Protein AF-A0A0F8Z692-F1 (afdb_monomer)

Sequence (158 aa):
MKSLKLSKEEADSSFRRLAGKYAIHAPKRCRGRGQHSDTDLVTYEQVQSLSEIEFSSKTHFSAKSVVFPTREALFSFDKDGFEEVQLNRPPTIVFLRACDIHALAVLDAMFLEHGSGEDPYYRRRRRKMTCFLMECSEAFDECFCVSMGTNRSEDYSV

Foldseek 3Di:
DDDDDDDQVRQFVVLQVCVVQAFEWAFFWAQCPDPHSRDIATAIDTDNGPVRHDQPDDHPDAPVCQLVPPDDDQWDQDPVGIDGDDPPHGQHEYEDELLSVVVVVVVCCPQDPDDPHHDPSSCNNVVSYAYHYDADPDDPPPDCCVVVVRRDDPPHDD

Secondary structure (DSSP, 8-state):
--PPP--HHHHHHHHHHHHTTSEEEEEEEETT-SSSTT--EEEEEE-SSGGGB--SS--SS-THHHHS-S----EEE-SS-EEEPP-----EEEEEEHHHHHHHHHHHIIIIISSSS--HHHHHHHTTEEEEEEPPSS--TT--TTTTT-S----S--

Organism: NCBI:txid412755

Mean predicted aligned error: 4.9 Å

pLDDT: mean 91.6, std 5.83, range [54.81, 97.44]

Solvent-accessible surface area (backbone atoms only — not comparable to full-atom values): 9511 Å² total; per-residue (Å²): 132,92,80,84,88,67,55,72,68,57,46,44,52,53,43,40,60,44,45,76,64,27,49,35,33,26,35,24,71,38,77,55,61,26,98,45,78,90,30,61,28,35,27,70,39,81,47,71,47,68,86,50,50,45,82,92,59,76,53,82,51,69,66,59,53,78,65,48,60,98,74,78,75,60,65,48,78,63,98,90,47,74,47,75,53,74,86,89,62,67,43,32,37,34,50,32,41,31,46,52,48,51,52,47,53,55,48,45,43,57,41,54,71,39,80,99,56,58,41,66,70,49,50,59,46,54,75,40,50,44,42,34,76,42,87,69,98,65,80,57,100,86,59,58,36,68,87,68,69,26,66,60,70,81,89,49,62,131

Radius of gyration: 17.74 Å; Cα contacts (8 Å, |Δi|>4): 218; chains: 1; bounding box: 53×44×49 Å

Structure (mmCIF, N/CA/C/O backbone):
data_AF-A0A0F8Z692-F1
#
_entry.id   AF-A0A0F8Z692-F1
#
loop_
_atom_site.group_PDB
_atom_site.id
_atom_site.type_symbol
_atom_site.label_atom_id
_atom_site.label_alt_id
_atom_site.label_comp_id
_atom_site.label_asym_id
_atom_site.label_entity_id
_atom_site.label_seq_id
_atom_site.pdbx_PDB_ins_code
_atom_site.Cartn_x
_atom_site.Cartn_y
_atom_site.Cartn_z
_atom_site.occupancy
_atom_site.B_iso_or_equiv
_atom_site.auth_seq_id
_atom_site.auth_comp_id
_atom_site.auth_asym_id
_atom_site.auth_atom_id
_atom_site.pdbx_PDB_model_num
ATOM 1 N N . MET A 1 1 ? -4.165 -21.947 13.750 1.00 54.81 1 MET A N 1
ATOM 2 C CA . MET A 1 1 ? -3.378 -20.697 13.632 1.00 54.81 1 MET A CA 1
ATOM 3 C C . MET A 1 1 ? -3.039 -20.186 15.022 1.00 54.81 1 MET A C 1
ATOM 5 O O . MET A 1 1 ? -3.923 -20.169 15.869 1.00 54.81 1 MET A O 1
ATOM 9 N N . LYS A 1 2 ? -1.784 -19.799 15.281 1.00 71.19 2 LYS A N 1
ATOM 10 C CA . LYS A 1 2 ? -1.425 -19.095 16.522 1.00 71.19 2 LYS A CA 1
ATOM 11 C C . LYS A 1 2 ? -1.854 -17.632 16.368 1.00 71.19 2 LYS A C 1
ATOM 13 O O . LYS A 1 2 ? -1.211 -16.895 15.635 1.00 71.19 2 LYS A O 1
ATOM 18 N N . SER A 1 3 ? -2.958 -17.235 16.998 1.00 79.44 3 SER A N 1
ATOM 19 C CA . SER A 1 3 ? -3.367 -15.827 17.067 1.00 79.44 3 SER A CA 1
ATOM 20 C C . SER A 1 3 ? -2.553 -15.120 18.145 1.00 79.44 3 SER A C 1
ATOM 22 O O . SER A 1 3 ? -2.520 -15.593 19.284 1.00 79.44 3 SER A O 1
ATOM 24 N N . LEU A 1 4 ? -1.926 -13.998 17.808 1.00 85.06 4 LEU A N 1
ATOM 25 C CA . LEU A 1 4 ? -1.155 -13.203 18.754 1.00 85.06 4 LEU A CA 1
ATOM 26 C C . LEU A 1 4 ? -1.995 -11.993 19.170 1.00 85.06 4 LEU A C 1
ATOM 28 O O . LEU A 1 4 ? -2.447 -11.228 18.323 1.00 85.06 4 LEU A O 1
ATOM 32 N N . LYS A 1 5 ? -2.259 -11.858 20.471 1.00 88.69 5 LYS A N 1
ATOM 33 C CA . LYS A 1 5 ? -2.944 -10.694 21.039 1.00 88.69 5 LYS A CA 1
ATOM 34 C C . LYS A 1 5 ? -1.886 -9.808 21.673 1.00 88.69 5 LYS A C 1
ATOM 36 O O . LYS A 1 5 ? -1.170 -10.276 22.551 1.00 88.69 5 LYS A O 1
ATOM 41 N N . LEU A 1 6 ? -1.786 -8.575 21.198 1.00 89.25 6 LEU A N 1
ATOM 42 C CA . LEU A 1 6 ? -0.847 -7.578 21.699 1.00 89.25 6 LEU A CA 1
ATOM 43 C C . LEU A 1 6 ? -1.609 -6.505 22.470 1.00 89.25 6 LEU A C 1
ATOM 45 O O . LEU A 1 6 ? -2.709 -6.117 22.065 1.00 89.25 6 LEU A O 1
ATOM 49 N N . SER A 1 7 ? -1.006 -5.995 23.542 1.00 92.19 7 SER A N 1
ATOM 50 C CA . SER A 1 7 ? -1.403 -4.699 24.085 1.00 92.19 7 SER A CA 1
ATOM 51 C C . SER A 1 7 ? -1.113 -3.597 23.059 1.00 92.19 7 SER A C 1
ATOM 53 O O . SER A 1 7 ? -0.332 -3.775 22.117 1.00 92.19 7 SER A O 1
ATOM 55 N N . LYS A 1 8 ? -1.722 -2.423 23.244 1.00 87.25 8 LYS A N 1
ATOM 56 C CA . LYS A 1 8 ? -1.468 -1.272 22.370 1.00 87.25 8 LYS A CA 1
ATOM 57 C C . LYS A 1 8 ? 0.013 -0.880 22.383 1.00 87.25 8 LYS A C 1
ATOM 59 O O . LYS A 1 8 ? 0.595 -0.623 21.334 1.00 87.25 8 LYS A O 1
ATOM 64 N N . GLU A 1 9 ? 0.635 -0.897 23.557 1.00 89.50 9 GLU A N 1
ATOM 65 C CA . GLU A 1 9 ? 2.043 -0.552 23.754 1.00 89.50 9 GLU A CA 1
ATOM 66 C C . GLU A 1 9 ? 2.979 -1.557 23.069 1.00 89.50 9 GLU A C 1
ATOM 68 O O . GLU A 1 9 ? 3.967 -1.164 22.440 1.00 89.50 9 GLU A O 1
ATOM 73 N N . GLU A 1 10 ? 2.666 -2.853 23.158 1.00 92.19 10 GLU A N 1
ATOM 74 C CA . GLU A 1 10 ? 3.434 -3.914 22.500 1.00 92.19 10 GLU A CA 1
ATOM 75 C C . GLU A 1 10 ? 3.315 -3.829 20.974 1.00 92.19 10 GLU A C 1
ATOM 77 O O . GLU A 1 10 ? 4.3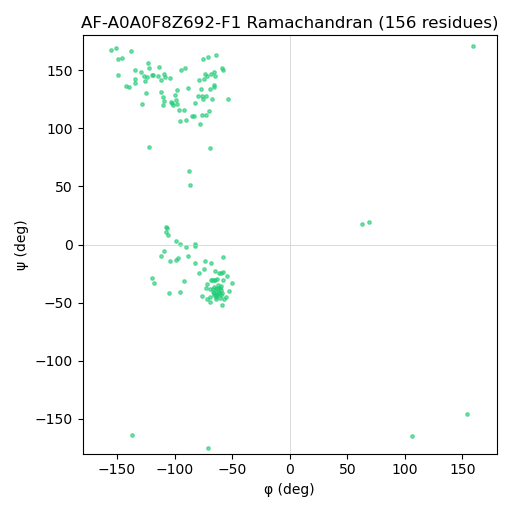15 -3.974 20.257 1.00 92.19 10 GLU A O 1
ATOM 82 N N . ALA A 1 11 ? 2.107 -3.548 20.482 1.00 90.00 11 ALA A N 1
ATOM 83 C CA . ALA A 1 11 ? 1.831 -3.360 19.066 1.00 90.00 11 ALA A CA 1
ATOM 84 C C . ALA A 1 11 ? 2.572 -2.128 18.518 1.00 90.00 11 ALA A C 1
ATOM 86 O O . ALA A 1 11 ? 3.288 -2.244 17.524 1.00 90.00 11 ALA A O 1
ATOM 87 N N . ASP A 1 12 ? 2.519 -0.988 19.213 1.00 89.69 12 ASP A N 1
ATOM 88 C CA . ASP A 1 12 ? 3.227 0.241 18.826 1.00 89.69 12 ASP A CA 1
ATOM 89 C C . ASP A 1 12 ? 4.756 0.093 18.897 1.00 89.69 12 ASP A C 1
ATOM 91 O O . ASP A 1 12 ? 5.490 0.642 18.069 1.00 89.69 12 ASP A O 1
ATOM 95 N N . SER A 1 13 ? 5.279 -0.641 19.883 1.00 91.25 13 SER A N 1
ATOM 96 C CA . SER A 1 13 ? 6.713 -0.954 19.979 1.00 91.25 13 SER A CA 1
ATOM 97 C C . SER A 1 13 ? 7.176 -1.815 18.800 1.00 91.25 13 SER A C 1
ATOM 99 O O . SER A 1 13 ? 8.187 -1.517 18.155 1.00 91.25 13 SER A O 1
ATOM 101 N N . SER A 1 14 ? 6.401 -2.849 18.469 1.00 91.50 14 SER A N 1
ATOM 102 C CA . SER A 1 14 ? 6.669 -3.733 17.331 1.00 91.50 14 SER A CA 1
ATOM 103 C C . SER A 1 14 ? 6.576 -2.979 16.004 1.00 91.50 14 SER A C 1
ATOM 105 O O . SER A 1 14 ? 7.468 -3.100 15.162 1.00 91.50 14 SER A O 1
ATOM 107 N N . PHE A 1 15 ? 5.560 -2.129 15.850 1.00 92.94 15 PHE A N 1
ATOM 108 C CA . PHE A 1 15 ? 5.371 -1.295 14.668 1.00 92.94 15 PHE A CA 1
ATOM 109 C C . PHE A 1 15 ? 6.547 -0.341 14.450 1.00 92.94 15 PHE A C 1
ATOM 111 O O . PHE A 1 15 ? 7.096 -0.287 13.353 1.00 92.94 15 PHE A O 1
ATOM 118 N N . ARG A 1 16 ? 7.015 0.348 15.500 1.00 91.88 16 ARG A N 1
ATOM 119 C CA . ARG A 1 16 ? 8.187 1.238 15.409 1.00 91.88 16 ARG A CA 1
ATOM 120 C C . ARG A 1 16 ? 9.458 0.499 14.990 1.00 91.88 16 ARG A C 1
ATOM 122 O O . ARG A 1 16 ? 10.240 1.023 14.200 1.00 91.88 16 ARG A O 1
ATOM 129 N N . ARG A 1 17 ? 9.658 -0.736 15.467 1.00 93.12 17 ARG A N 1
ATOM 130 C CA . ARG A 1 17 ? 10.786 -1.583 15.034 1.00 93.12 17 ARG A CA 1
ATOM 131 C C . ARG A 1 17 ? 10.701 -1.939 13.550 1.00 93.12 17 ARG A C 1
ATOM 133 O O . ARG A 1 17 ? 11.736 -1.979 12.886 1.00 93.12 17 ARG A O 1
ATOM 140 N N . LEU A 1 18 ? 9.496 -2.190 13.037 1.00 93.44 18 LEU A N 1
ATOM 141 C CA . LEU A 1 18 ? 9.268 -2.429 11.611 1.00 93.44 18 LEU A CA 1
ATOM 142 C C . LEU A 1 18 ? 9.481 -1.148 10.796 1.00 93.44 18 LEU A C 1
ATOM 144 O O . LEU A 1 18 ? 10.204 -1.190 9.806 1.00 93.44 18 LEU A O 1
ATOM 148 N N . ALA A 1 19 ? 8.954 -0.008 11.246 1.00 93.62 19 ALA A N 1
ATOM 149 C CA . ALA A 1 19 ? 9.091 1.283 10.567 1.00 93.62 19 ALA A CA 1
ATOM 150 C C . ALA A 1 19 ? 10.554 1.755 10.447 1.00 93.62 19 ALA A C 1
ATOM 152 O O . ALA A 1 19 ? 10.891 2.496 9.530 1.00 93.62 19 ALA A O 1
ATOM 153 N N . GLY A 1 20 ? 11.448 1.295 11.333 1.00 93.19 20 GLY A N 1
ATOM 154 C CA . GLY A 1 20 ? 12.890 1.541 11.219 1.00 93.19 20 GLY A CA 1
ATOM 155 C C . GLY A 1 20 ? 13.600 0.738 10.118 1.00 93.19 20 GLY A C 1
ATOM 156 O O . GLY A 1 20 ? 14.742 1.044 9.787 1.00 93.19 20 GLY A O 1
ATOM 157 N N . LYS A 1 21 ? 12.957 -0.297 9.561 1.00 94.56 21 LYS A N 1
ATOM 158 C CA . LYS A 1 21 ? 13.529 -1.194 8.535 1.00 94.56 21 LYS A CA 1
ATOM 159 C C . LYS A 1 21 ? 12.755 -1.183 7.217 1.00 94.56 21 LYS A C 1
ATOM 161 O O . LYS A 1 21 ? 13.338 -1.441 6.167 1.00 94.56 21 LYS A O 1
ATOM 166 N N . TYR A 1 22 ? 11.458 -0.907 7.283 1.00 96.25 22 TYR A N 1
ATOM 167 C CA . TYR A 1 22 ? 10.521 -0.972 6.171 1.00 96.25 22 TYR A CA 1
ATOM 168 C C . TYR A 1 22 ? 9.819 0.371 5.992 1.00 96.25 22 TYR A C 1
ATOM 170 O O . TYR A 1 22 ? 9.467 1.032 6.969 1.00 96.25 22 TYR A O 1
ATOM 178 N N . ALA A 1 23 ? 9.541 0.741 4.744 1.00 95.38 23 ALA A N 1
ATOM 179 C CA . ALA A 1 23 ? 8.559 1.783 4.469 1.00 95.38 23 ALA A CA 1
ATOM 180 C C . ALA A 1 23 ? 7.160 1.184 4.656 1.00 95.38 23 ALA A C 1
ATOM 182 O O . ALA A 1 23 ? 6.763 0.310 3.889 1.00 95.38 23 ALA A O 1
ATOM 183 N N . ILE A 1 24 ? 6.429 1.614 5.684 1.00 96.94 24 ILE A N 1
ATOM 184 C CA . ILE A 1 24 ? 5.089 1.091 5.970 1.00 96.94 24 ILE A CA 1
ATOM 185 C C . ILE A 1 24 ? 4.042 2.045 5.405 1.00 96.94 24 ILE A C 1
ATOM 187 O O . ILE A 1 24 ? 3.993 3.207 5.805 1.00 96.94 24 ILE A O 1
ATOM 191 N N . HIS A 1 25 ? 3.201 1.548 4.502 1.00 97.12 25 HIS A N 1
ATOM 192 C CA . HIS A 1 25 ? 2.073 2.271 3.928 1.00 97.12 25 HIS A CA 1
ATOM 193 C C . HIS A 1 25 ? 0.749 1.670 4.386 1.00 97.12 25 HIS A C 1
ATOM 195 O O . HIS A 1 25 ? 0.593 0.453 4.478 1.00 97.12 25 HIS A O 1
ATOM 201 N N . ALA A 1 26 ? -0.219 2.536 4.648 1.00 97.44 26 ALA A N 1
ATOM 202 C CA . ALA A 1 26 ? -1.570 2.158 5.032 1.00 97.44 26 ALA A CA 1
ATOM 203 C C . ALA A 1 26 ? -2.538 3.294 4.665 1.00 97.44 26 ALA A C 1
ATOM 205 O O . ALA A 1 26 ? -2.081 4.408 4.372 1.00 97.44 26 ALA A O 1
ATOM 206 N N . PRO A 1 27 ? -3.861 3.063 4.698 1.00 97.25 27 PRO A N 1
ATOM 207 C CA . PRO A 1 27 ? -4.827 4.151 4.706 1.00 97.25 27 PRO A CA 1
ATOM 208 C C . PRO A 1 27 ? -4.499 5.125 5.841 1.00 97.25 27 PRO A C 1
ATOM 210 O O . PRO A 1 27 ? -4.385 4.715 6.993 1.00 97.25 27 PRO A O 1
ATOM 213 N N . LYS A 1 28 ? -4.333 6.406 5.523 1.00 97.19 28 LYS A N 1
ATOM 214 C CA . LYS A 1 28 ? -4.028 7.473 6.479 1.00 97.19 28 LYS A CA 1
ATOM 215 C C . LYS A 1 28 ? -4.916 8.669 6.196 1.00 97.19 28 LYS A C 1
ATOM 217 O O . LYS A 1 28 ? -5.117 9.045 5.040 1.00 97.19 28 LYS A O 1
ATOM 222 N N . ARG A 1 29 ? -5.416 9.298 7.257 1.00 97.12 29 ARG A N 1
ATOM 223 C CA . ARG A 1 29 ? -6.166 10.553 7.168 1.00 97.12 29 ARG A CA 1
ATOM 224 C C . ARG A 1 29 ? -5.210 11.742 7.104 1.00 97.12 29 ARG A C 1
ATOM 226 O O . ARG A 1 29 ? -4.545 12.083 8.081 1.00 97.12 29 ARG A O 1
ATOM 233 N N . CYS A 1 30 ? -5.156 12.393 5.952 1.00 94.75 30 CYS A N 1
ATOM 234 C CA . CYS A 1 30 ? -4.394 13.609 5.716 1.00 94.75 30 CYS A CA 1
ATOM 235 C C . CYS A 1 30 ? -5.287 14.839 5.891 1.00 94.75 30 CYS A C 1
ATOM 237 O O . CYS A 1 30 ? -6.113 15.144 5.027 1.00 94.75 30 CYS A O 1
ATOM 239 N N . ARG A 1 31 ? -5.101 15.553 7.005 1.00 93.38 31 ARG A N 1
ATOM 240 C CA . ARG A 1 31 ? -5.928 16.715 7.337 1.00 93.38 31 ARG A CA 1
ATOM 241 C C . ARG A 1 31 ? -5.741 17.875 6.364 1.00 93.38 31 ARG A C 1
ATOM 243 O O . ARG A 1 31 ? -4.603 18.184 6.012 1.00 93.38 31 ARG A O 1
ATOM 250 N N . GLY A 1 32 ? -6.844 18.496 5.942 1.00 91.88 32 GLY A N 1
ATOM 251 C CA . GLY A 1 32 ? -6.838 19.661 5.042 1.00 91.88 32 GLY A CA 1
ATOM 252 C C . GLY A 1 32 ? -6.257 19.396 3.645 1.00 91.88 32 GLY A C 1
ATOM 253 O O . GLY A 1 32 ? -5.855 20.328 2.953 1.00 91.88 32 GLY A O 1
ATOM 254 N N . ARG A 1 33 ? -6.154 18.121 3.239 1.00 89.88 33 ARG A N 1
ATOM 255 C CA . ARG A 1 33 ? -5.699 17.702 1.898 1.00 89.88 33 ARG A CA 1
ATOM 256 C C . ARG A 1 33 ? -6.834 17.159 1.027 1.00 89.88 33 ARG A C 1
ATOM 258 O O . ARG A 1 33 ? -6.559 16.549 -0.006 1.00 89.88 33 ARG A O 1
ATOM 265 N N . GLY A 1 34 ? -8.081 17.321 1.463 1.00 89.06 34 GLY A N 1
ATOM 266 C CA . GLY A 1 34 ? -9.265 16.951 0.698 1.00 89.06 34 GLY A CA 1
ATOM 267 C C . GLY A 1 34 ? -9.512 17.881 -0.491 1.00 89.06 34 GLY A C 1
ATOM 268 O O . GLY A 1 34 ? -8.710 18.758 -0.808 1.00 89.06 34 GLY A O 1
ATOM 269 N N . GLN A 1 35 ? -10.631 17.663 -1.181 1.00 85.94 35 GLN A N 1
ATOM 270 C CA . GLN A 1 35 ? -11.009 18.455 -2.361 1.00 85.94 35 GLN A CA 1
ATOM 271 C C . GLN A 1 35 ? -11.294 19.922 -2.013 1.00 85.94 35 GLN A C 1
ATOM 273 O O . GLN A 1 35 ? -11.045 20.810 -2.825 1.00 85.94 35 GLN A O 1
AT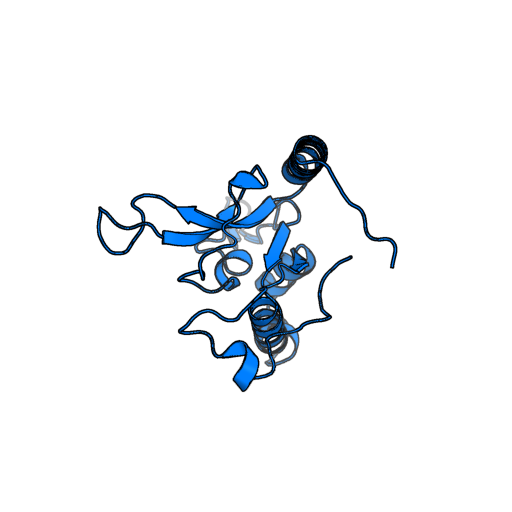OM 278 N N . HIS A 1 36 ? -11.786 20.159 -0.798 1.00 86.69 36 HIS A N 1
ATOM 279 C CA . HIS A 1 36 ? -12.012 21.480 -0.225 1.00 86.69 36 HIS A CA 1
ATOM 280 C C . HIS A 1 36 ? -11.061 21.697 0.957 1.00 86.69 36 HIS A C 1
ATOM 282 O O . HIS A 1 36 ? -10.647 20.735 1.611 1.00 86.69 36 HIS A O 1
ATOM 288 N N . SER A 1 37 ? -10.716 22.955 1.243 1.00 79.19 37 SER A N 1
ATOM 289 C CA . SER A 1 37 ? -9.730 23.336 2.271 1.00 79.19 37 SER A CA 1
ATOM 290 C C . SER A 1 37 ? -10.057 22.842 3.685 1.00 79.19 37 SER A C 1
ATOM 292 O O . SER A 1 37 ? -9.167 22.713 4.519 1.00 79.19 37 SER A O 1
ATOM 294 N N . ASP A 1 38 ? -11.331 22.581 3.952 1.00 86.44 38 ASP A N 1
ATOM 295 C CA . ASP A 1 38 ? -11.901 22.121 5.217 1.00 86.44 38 ASP A CA 1
ATOM 296 C C . ASP A 1 38 ? -12.144 20.604 5.262 1.00 86.44 38 ASP A C 1
ATOM 298 O O . ASP A 1 38 ? -12.650 20.086 6.255 1.00 86.44 38 ASP A O 1
ATOM 302 N N . THR A 1 39 ? -11.766 19.876 4.207 1.00 91.00 39 THR A N 1
ATOM 303 C CA . THR A 1 39 ? -11.978 18.428 4.109 1.00 91.00 39 THR A CA 1
ATOM 304 C C . THR A 1 39 ? -10.673 17.648 4.215 1.00 91.00 39 THR A C 1
ATOM 306 O O . THR A 1 39 ? -9.606 18.076 3.763 1.00 91.00 39 THR A O 1
ATOM 309 N N . ASP A 1 40 ? -10.762 16.462 4.808 1.00 94.94 40 ASP A N 1
ATOM 310 C CA . ASP A 1 40 ? -9.641 15.539 4.938 1.00 94.94 40 ASP A CA 1
ATOM 311 C C . ASP A 1 40 ? -9.586 14.580 3.746 1.00 94.94 40 ASP A C 1
ATOM 313 O O . ASP A 1 40 ? -10.610 14.222 3.166 1.00 94.94 40 ASP A O 1
ATOM 317 N N . LEU A 1 41 ? -8.383 14.114 3.416 1.00 95.19 41 LEU A N 1
ATOM 318 C CA . LEU A 1 41 ? -8.173 13.069 2.419 1.00 95.19 41 LEU A CA 1
ATOM 319 C C . LEU A 1 41 ? -7.716 11.786 3.104 1.00 95.19 41 LEU A C 1
ATOM 321 O O . LEU A 1 41 ? -6.651 11.759 3.712 1.00 95.19 41 LEU A O 1
ATOM 325 N N . VAL A 1 42 ? -8.477 10.704 2.958 1.00 95.94 42 VAL A N 1
ATOM 326 C CA . VAL A 1 42 ? -8.018 9.359 3.330 1.00 95.94 42 VAL A CA 1
ATOM 327 C C . VAL A 1 42 ? -7.377 8.690 2.115 1.00 95.94 42 VAL A C 1
ATOM 329 O O . VAL A 1 42 ? -8.039 8.443 1.107 1.00 95.94 42 VAL A O 1
ATOM 332 N N . THR A 1 43 ? -6.080 8.405 2.177 1.00 95.94 43 THR A N 1
ATOM 333 C CA . THR A 1 43 ? -5.339 7.774 1.073 1.00 95.94 43 THR A CA 1
ATOM 334 C C . THR A 1 43 ? -4.176 6.935 1.596 1.00 95.94 43 THR A C 1
ATOM 336 O O . THR A 1 43 ? -3.856 6.983 2.781 1.00 95.94 43 THR A O 1
ATOM 339 N N . TYR A 1 44 ? -3.567 6.135 0.724 1.00 96.44 44 TYR A N 1
ATOM 340 C CA . TYR A 1 44 ? -2.390 5.340 1.054 1.00 96.44 44 TYR A CA 1
ATOM 341 C C . TYR A 1 44 ? -1.152 6.231 1.181 1.00 96.44 44 TYR A C 1
ATOM 343 O O . TYR A 1 44 ? -0.664 6.764 0.186 1.00 96.44 44 TYR A O 1
ATOM 351 N N . GLU A 1 45 ? -0.634 6.359 2.399 1.00 96.06 45 GLU A N 1
ATOM 352 C CA . GLU A 1 45 ? 0.547 7.163 2.735 1.00 96.06 45 GLU A CA 1
ATOM 353 C C . GLU A 1 45 ? 1.449 6.408 3.707 1.00 96.06 45 GLU A C 1
ATOM 355 O O . GLU A 1 45 ? 1.046 5.410 4.311 1.00 96.06 45 GLU A O 1
ATOM 360 N N . GLN A 1 46 ? 2.677 6.899 3.869 1.00 95.69 46 GLN A N 1
ATOM 361 C CA . GLN A 1 46 ? 3.589 6.348 4.860 1.00 95.69 46 GLN A CA 1
ATOM 362 C C . GLN A 1 46 ? 3.107 6.672 6.287 1.00 95.69 46 GLN A C 1
ATOM 364 O O . GLN A 1 46 ? 2.754 7.817 6.612 1.00 95.69 46 GLN A O 1
ATOM 369 N N . VAL A 1 47 ? 3.128 5.654 7.145 1.00 96.06 47 VAL A N 1
ATOM 370 C CA . VAL A 1 47 ? 2.731 5.709 8.559 1.00 96.06 47 VAL A CA 1
ATOM 371 C C . VAL A 1 47 ? 3.904 5.332 9.464 1.00 96.06 47 VAL A C 1
ATOM 373 O O . VAL A 1 47 ? 4.732 4.493 9.103 1.00 96.06 47 VAL A O 1
ATOM 376 N N . GLN A 1 48 ? 3.993 5.954 10.644 1.00 92.94 48 GLN A N 1
ATOM 377 C CA . GLN A 1 48 ? 5.052 5.672 11.630 1.00 92.94 48 GLN A CA 1
ATOM 378 C C . GLN A 1 48 ? 4.531 4.998 12.907 1.00 92.94 48 GLN A C 1
ATOM 380 O O . GLN A 1 48 ? 5.322 4.511 13.719 1.00 92.94 48 GLN A O 1
ATOM 385 N N . SER A 1 49 ? 3.211 4.924 13.071 1.00 92.06 49 SER A N 1
ATOM 386 C CA . SER A 1 49 ? 2.536 4.309 14.215 1.00 92.06 49 SER A CA 1
ATOM 387 C C . SER A 1 49 ? 1.187 3.704 13.816 1.00 92.06 49 SER A C 1
ATOM 389 O O . SER A 1 49 ? 0.606 4.088 12.799 1.00 92.06 49 SER A O 1
ATOM 391 N N . LEU A 1 50 ? 0.664 2.773 14.624 1.00 91.06 50 LEU A N 1
ATOM 392 C CA . LEU A 1 50 ? -0.638 2.144 14.363 1.00 91.06 50 LEU A CA 1
ATOM 393 C C . LEU A 1 50 ? -1.799 3.137 14.463 1.00 91.06 50 LEU A C 1
ATOM 395 O O . LEU A 1 50 ? -2.793 2.987 13.760 1.00 91.06 50 LEU A O 1
ATOM 399 N N . SER A 1 51 ? -1.674 4.163 15.307 1.00 92.25 51 SER A N 1
ATOM 400 C CA . SER A 1 51 ? -2.693 5.204 15.482 1.00 92.25 51 SER A CA 1
ATOM 401 C C . SER A 1 51 ? -2.862 6.117 14.266 1.00 92.25 51 SER A C 1
ATOM 403 O O . SER A 1 51 ? -3.863 6.825 14.185 1.00 92.25 51 SER A O 1
ATOM 405 N N . GLU A 1 52 ? -1.914 6.116 13.326 1.00 95.00 52 GLU A N 1
ATOM 406 C CA . GLU A 1 52 ? -2.044 6.845 12.059 1.00 95.00 52 GLU A CA 1
ATOM 407 C C . GLU A 1 52 ? -2.860 6.084 11.008 1.00 95.00 52 GLU A C 1
ATOM 409 O O . GLU A 1 52 ? -3.272 6.689 10.015 1.00 95.00 52 GLU A O 1
ATOM 414 N N . ILE A 1 53 ? -3.072 4.778 11.201 1.00 95.56 53 ILE A N 1
ATOM 415 C CA . ILE A 1 53 ? -3.811 3.943 10.258 1.00 95.56 53 ILE A CA 1
ATOM 416 C C . ILE A 1 53 ? -5.312 4.219 10.396 1.00 95.56 53 ILE A C 1
ATOM 418 O O . ILE A 1 53 ? -5.890 4.138 11.478 1.00 95.56 53 ILE A O 1
ATOM 422 N N . GLU A 1 54 ? -5.953 4.520 9.273 1.00 95.88 54 GLU A N 1
ATOM 423 C CA . GLU A 1 54 ? -7.384 4.768 9.171 1.00 95.88 54 GLU A CA 1
ATOM 424 C C . GLU A 1 54 ? -8.144 3.465 8.880 1.00 9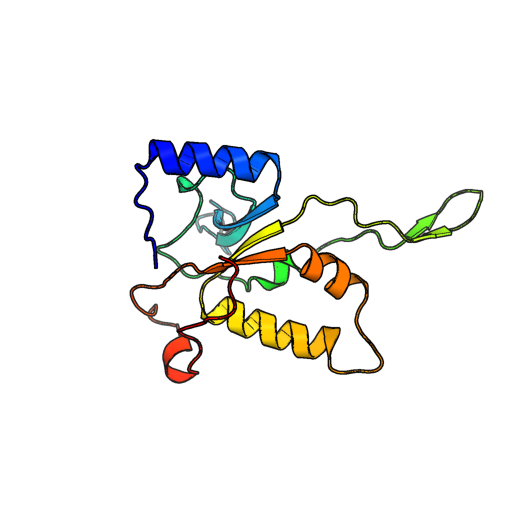5.88 54 GLU A C 1
ATOM 426 O O . GLU A 1 54 ? -8.123 2.932 7.769 1.00 95.88 54 GLU A O 1
ATOM 431 N N . PHE A 1 55 ? -8.849 2.959 9.890 1.00 93.19 55 PHE A N 1
ATOM 432 C CA . PHE A 1 55 ? -9.663 1.744 9.784 1.00 93.19 55 PHE A CA 1
ATOM 433 C C . PHE A 1 55 ? -11.120 2.040 9.403 1.00 93.19 55 PHE A C 1
ATOM 435 O O . PHE A 1 55 ? -11.757 1.249 8.702 1.00 93.19 55 PHE A O 1
ATOM 442 N N . SER A 1 56 ? -11.640 3.191 9.831 1.00 92.88 56 SER A N 1
ATOM 443 C CA . SER A 1 56 ? -13.069 3.524 9.829 1.00 92.88 56 SER A CA 1
ATOM 444 C C . SER A 1 56 ? -13.567 4.158 8.533 1.00 92.88 56 SER A C 1
ATOM 446 O O . SER A 1 56 ? -14.766 4.331 8.354 1.00 92.88 56 SER A O 1
ATOM 448 N N . SER A 1 57 ? -12.669 4.534 7.623 1.00 92.56 57 SER A N 1
ATOM 449 C CA . SER A 1 57 ? -13.028 5.188 6.362 1.00 92.56 57 SER A CA 1
ATOM 450 C C . SER A 1 57 ? -12.382 4.507 5.157 1.00 92.56 57 SER A C 1
ATOM 452 O O . SER A 1 57 ? -11.270 3.975 5.232 1.00 92.56 57 SER A O 1
ATOM 454 N N . LYS A 1 58 ? -13.086 4.549 4.023 1.00 92.44 58 LYS A N 1
ATOM 455 C CA . LYS A 1 58 ? -12.569 4.141 2.711 1.00 92.44 58 LYS A CA 1
ATOM 456 C C . LYS A 1 58 ? -11.496 5.130 2.244 1.00 92.44 58 LYS A C 1
ATOM 458 O O . LYS A 1 58 ? -11.596 6.325 2.513 1.00 92.44 58 LYS A O 1
ATOM 463 N N . THR A 1 59 ? -10.491 4.653 1.513 1.00 93.94 59 THR A N 1
ATOM 464 C CA . THR A 1 59 ? -9.576 5.551 0.802 1.00 93.94 59 THR A CA 1
ATOM 465 C C . THR A 1 59 ? -10.269 6.168 -0.413 1.00 93.94 59 THR A C 1
ATOM 467 O O . THR A 1 59 ? -11.097 5.538 -1.071 1.00 93.94 59 THR A O 1
ATOM 470 N N . HIS A 1 60 ? -9.911 7.405 -0.747 1.00 92.88 60 HIS A N 1
ATOM 471 C CA . HIS A 1 60 ? -10.386 8.064 -1.968 1.00 92.88 60 HIS A CA 1
ATOM 472 C C . HIS A 1 60 ? -9.620 7.602 -3.212 1.00 92.88 60 HIS A C 1
ATOM 474 O O . HIS A 1 60 ? -10.139 7.677 -4.322 1.00 92.88 60 HIS A O 1
ATOM 480 N N . PHE A 1 61 ? -8.388 7.120 -3.029 1.00 92.44 61 PHE A N 1
ATOM 481 C CA . PHE A 1 61 ? -7.534 6.632 -4.104 1.00 92.44 61 PHE A CA 1
ATOM 482 C C . PHE A 1 61 ? -7.111 5.181 -3.866 1.00 92.44 61 PHE A C 1
ATOM 484 O O . PHE A 1 61 ? -7.014 4.709 -2.731 1.00 92.44 61 PHE A O 1
ATOM 491 N N . SER A 1 62 ? -6.859 4.483 -4.974 1.00 93.19 62 SER A N 1
ATOM 492 C CA . SER A 1 62 ? -6.376 3.102 -4.992 1.00 93.19 62 SER A CA 1
ATOM 493 C C . SER A 1 62 ? -4.964 2.988 -4.409 1.00 93.19 62 SER A C 1
ATOM 495 O O . SER A 1 62 ? -4.126 3.869 -4.616 1.00 93.19 62 SER A O 1
ATOM 497 N N . ALA A 1 63 ? -4.675 1.840 -3.789 1.00 94.50 63 ALA A N 1
ATOM 498 C CA . ALA A 1 63 ? -3.345 1.460 -3.312 1.00 94.50 63 ALA A CA 1
ATOM 499 C C . ALA A 1 63 ? -2.257 1.429 -4.402 1.00 94.50 63 ALA A C 1
ATOM 501 O O . ALA A 1 63 ? -1.068 1.364 -4.086 1.00 94.50 63 ALA A O 1
ATOM 502 N N . LYS A 1 64 ? -2.630 1.517 -5.689 1.00 94.12 64 LYS A N 1
ATOM 503 C CA . LYS A 1 64 ? -1.679 1.548 -6.808 1.00 94.12 64 LYS A CA 1
ATOM 504 C C . LYS A 1 64 ? -0.624 2.651 -6.673 1.00 94.12 64 LYS A C 1
ATOM 506 O O . LYS A 1 64 ? 0.475 2.475 -7.178 1.00 94.12 64 LYS A O 1
ATOM 511 N N . SER A 1 65 ? -0.910 3.756 -5.977 1.00 92.12 65 SER A N 1
ATOM 512 C CA . SER A 1 65 ? 0.072 4.829 -5.736 1.00 92.12 65 SER A CA 1
ATOM 513 C C . SER A 1 65 ? 1.318 4.359 -4.976 1.00 92.12 65 SER A C 1
ATOM 515 O O . SER A 1 65 ? 2.383 4.954 -5.126 1.00 92.12 65 SER A O 1
ATOM 517 N N . VAL A 1 66 ? 1.214 3.278 -4.196 1.00 93.38 66 VAL A N 1
ATOM 518 C CA . VAL A 1 66 ? 2.346 2.717 -3.446 1.00 93.38 66 VAL A CA 1
ATOM 519 C C . VAL A 1 66 ? 3.341 2.018 -4.379 1.00 93.38 66 VAL A C 1
ATOM 521 O O . VAL A 1 66 ? 4.552 2.129 -4.194 1.00 93.38 66 VAL A O 1
ATOM 524 N N . VAL A 1 67 ? 2.842 1.340 -5.419 1.00 92.75 67 VAL A N 1
ATOM 525 C CA . VAL A 1 67 ? 3.664 0.636 -6.422 1.00 92.75 67 VAL A CA 1
ATOM 526 C C . VAL A 1 67 ? 3.899 1.464 -7.694 1.00 92.75 67 VAL A C 1
ATOM 528 O O . VAL A 1 67 ? 4.786 1.137 -8.477 1.00 92.75 67 VAL A O 1
ATOM 531 N N . PHE A 1 68 ? 3.182 2.573 -7.878 1.00 91.81 68 PHE A N 1
ATOM 532 C CA . PHE A 1 68 ? 3.366 3.546 -8.959 1.00 91.81 68 PHE A CA 1
ATOM 533 C C . PHE A 1 68 ? 3.630 4.940 -8.376 1.00 91.81 68 PHE A C 1
ATOM 535 O O . PHE A 1 68 ? 2.698 5.738 -8.236 1.00 91.81 68 PHE A O 1
ATOM 542 N N . PRO A 1 69 ? 4.889 5.251 -8.016 1.00 87.12 69 PRO A N 1
ATOM 543 C CA . PRO A 1 69 ? 5.227 6.559 -7.476 1.00 87.12 69 PRO A CA 1
ATOM 544 C C . PRO A 1 69 ? 5.003 7.653 -8.527 1.00 87.12 69 PRO A C 1
ATOM 546 O O . PRO A 1 69 ? 5.296 7.464 -9.704 1.00 87.12 69 PRO A O 1
ATOM 549 N N . THR A 1 70 ? 4.571 8.838 -8.089 1.00 86.94 70 THR A N 1
ATOM 550 C CA . THR A 1 70 ? 4.346 9.998 -8.974 1.00 86.94 70 THR A CA 1
ATOM 551 C C . THR A 1 70 ? 5.601 10.415 -9.746 1.00 86.94 70 THR A C 1
ATOM 553 O O . THR A 1 70 ? 5.505 10.971 -10.837 1.00 86.94 70 THR A O 1
ATOM 556 N N . ARG A 1 71 ? 6.788 10.196 -9.163 1.00 88.44 71 ARG A N 1
ATOM 557 C CA . ARG A 1 71 ? 8.086 10.513 -9.770 1.00 88.44 71 ARG A CA 1
ATOM 558 C C . ARG A 1 71 ? 9.080 9.394 -9.474 1.00 88.44 71 ARG A C 1
ATOM 560 O O . ARG A 1 71 ? 9.202 8.943 -8.332 1.00 88.44 71 ARG A O 1
ATOM 567 N N . GLU A 1 72 ? 9.822 8.994 -10.495 1.00 87.50 72 GLU A N 1
ATOM 568 C CA . GLU A 1 72 ? 10.917 8.035 -10.401 1.00 87.50 72 GLU A CA 1
ATOM 569 C C . GLU A 1 72 ? 12.043 8.466 -11.341 1.00 87.50 72 GLU A C 1
ATOM 571 O O . GLU A 1 72 ? 11.788 8.886 -12.468 1.00 87.50 72 GLU A O 1
ATOM 576 N N . ALA A 1 73 ? 13.284 8.399 -10.858 1.00 88.44 73 ALA A N 1
ATOM 577 C CA . ALA A 1 73 ? 14.455 8.601 -11.697 1.00 88.44 73 ALA A CA 1
ATOM 578 C C . ALA A 1 73 ? 14.766 7.283 -12.411 1.00 88.44 73 ALA A C 1
ATOM 580 O O . ALA A 1 73 ? 14.964 6.270 -11.745 1.00 88.44 73 ALA A O 1
ATOM 581 N N . LEU A 1 74 ? 14.781 7.305 -13.745 1.00 90.12 74 LEU A N 1
ATOM 582 C CA . LEU A 1 74 ? 15.059 6.121 -14.565 1.00 90.12 74 LEU A CA 1
ATOM 583 C C . LEU A 1 74 ? 16.533 6.059 -14.968 1.00 90.12 74 LEU A C 1
ATOM 585 O O . LEU A 1 74 ? 17.147 5.000 -14.897 1.00 90.12 74 LEU A O 1
ATOM 589 N N . PHE A 1 75 ? 17.107 7.209 -15.326 1.00 91.19 75 PHE A N 1
ATOM 590 C CA . PHE A 1 75 ? 18.488 7.331 -15.777 1.00 91.19 75 PHE A CA 1
ATOM 591 C C . PHE A 1 75 ? 19.182 8.505 -15.089 1.00 91.19 75 PHE A C 1
ATOM 593 O O . PHE A 1 75 ? 18.567 9.551 -14.865 1.00 91.19 75 PHE A O 1
ATOM 600 N N . SER A 1 76 ? 20.457 8.313 -14.769 1.00 90.25 76 SER A N 1
ATOM 601 C CA . SER A 1 76 ? 21.394 9.369 -14.394 1.00 90.25 76 SER A CA 1
ATOM 602 C C . SER A 1 76 ? 22.321 9.634 -15.577 1.00 90.25 76 SER A C 1
ATOM 604 O O . SER A 1 76 ? 22.671 8.701 -16.297 1.00 90.25 76 SER A O 1
ATOM 606 N N . PHE A 1 77 ? 22.687 10.896 -15.791 1.00 94.06 77 PHE A N 1
ATOM 607 C CA . PHE A 1 77 ? 23.566 11.322 -16.879 1.00 94.06 77 PHE A CA 1
ATOM 608 C C . PHE A 1 77 ? 24.741 12.102 -16.302 1.00 94.06 77 PHE A C 1
ATOM 610 O O . PHE A 1 77 ? 24.540 13.051 -15.538 1.00 94.06 77 PHE A O 1
ATOM 617 N N . ASP A 1 78 ? 25.948 11.734 -16.708 1.00 91.38 78 ASP A N 1
ATOM 618 C CA . ASP A 1 78 ? 27.177 12.436 -16.361 1.00 91.38 78 ASP A CA 1
ATOM 619 C C . ASP A 1 78 ? 28.105 12.566 -17.583 1.00 91.38 78 ASP A C 1
ATOM 621 O O . ASP A 1 78 ? 27.672 12.478 -18.733 1.00 91.38 78 ASP A O 1
ATOM 625 N N . LYS A 1 79 ? 29.380 12.887 -17.343 1.00 90.19 79 LYS A N 1
ATOM 626 C CA . LYS A 1 79 ? 30.375 13.073 -18.409 1.00 90.19 79 LYS A CA 1
ATOM 627 C C . LYS A 1 79 ? 30.822 11.748 -19.033 1.00 90.19 79 LYS A C 1
ATOM 629 O O . LYS A 1 79 ? 31.331 11.768 -20.151 1.00 90.19 79 LYS A O 1
ATOM 634 N N . ASP A 1 80 ? 30.645 10.647 -18.312 1.00 87.81 80 ASP A N 1
ATOM 635 C CA . ASP A 1 80 ? 31.134 9.314 -18.651 1.00 87.81 80 ASP A CA 1
ATOM 636 C C . ASP A 1 80 ? 30.033 8.452 -19.299 1.00 87.81 80 ASP A C 1
ATOM 638 O O . ASP A 1 80 ? 30.331 7.442 -19.940 1.00 87.81 80 ASP A O 1
ATOM 642 N N . GLY A 1 81 ? 28.766 8.879 -19.224 1.00 89.81 81 GLY A N 1
ATOM 643 C CA . GLY A 1 81 ? 27.666 8.310 -19.997 1.00 89.81 81 GLY A CA 1
ATOM 644 C C . GLY A 1 81 ? 26.298 8.478 -19.339 1.00 89.81 81 GLY A C 1
ATOM 645 O O . GLY A 1 81 ? 25.999 9.489 -18.701 1.00 89.81 81 GLY A O 1
ATOM 646 N N . PHE A 1 82 ? 25.440 7.475 -19.538 1.00 91.81 82 PHE A N 1
ATOM 647 C CA . PHE A 1 82 ? 24.177 7.347 -18.821 1.00 91.81 82 PHE A CA 1
ATOM 648 C C . PHE A 1 82 ? 24.088 5.975 -18.157 1.00 91.81 82 PHE A C 1
ATOM 650 O O . PHE A 1 82 ? 24.479 4.965 -18.743 1.00 91.81 82 PHE A O 1
ATOM 657 N N . GLU A 1 83 ? 23.546 5.940 -16.947 1.00 91.19 83 GLU A N 1
ATOM 658 C CA . GLU A 1 83 ? 23.336 4.712 -16.182 1.00 91.19 83 GLU A CA 1
ATOM 659 C C . GLU A 1 83 ? 21.882 4.602 -15.723 1.00 91.19 83 GLU A C 1
ATOM 661 O O . GLU A 1 83 ? 21.229 5.602 -15.411 1.00 91.19 83 GLU A O 1
ATOM 666 N N . GLU A 1 84 ? 21.351 3.378 -15.687 1.00 89.12 84 GLU A N 1
ATOM 667 C CA . GLU A 1 84 ? 20.027 3.137 -15.118 1.00 89.12 84 GLU A CA 1
ATOM 668 C C . GLU A 1 84 ? 20.088 3.250 -13.591 1.00 89.12 84 GLU A C 1
ATOM 670 O O . GLU A 1 84 ? 20.881 2.578 -12.921 1.00 89.12 84 GLU A O 1
ATOM 675 N N . VAL A 1 85 ? 19.200 4.064 -13.024 1.00 87.19 85 VAL A N 1
ATOM 676 C CA . VAL A 1 85 ? 19.147 4.277 -11.580 1.00 87.19 85 VAL A CA 1
ATOM 677 C C . VAL A 1 85 ? 18.691 2.995 -10.881 1.00 87.19 85 VAL A C 1
ATOM 679 O O . VAL A 1 85 ? 17.630 2.420 -11.154 1.00 87.19 85 VAL A O 1
ATOM 682 N N . GLN A 1 86 ? 19.494 2.538 -9.920 1.00 82.75 86 GLN A N 1
ATOM 683 C CA . GLN A 1 86 ? 19.122 1.399 -9.093 1.00 82.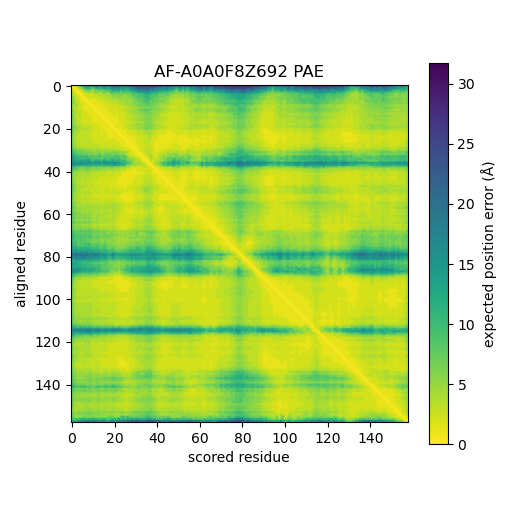75 86 GLN A CA 1
ATOM 684 C C . GLN A 1 86 ? 18.104 1.794 -8.020 1.00 82.75 86 GLN A C 1
ATOM 686 O O . GLN A 1 86 ? 18.269 2.794 -7.323 1.00 82.75 86 GLN A O 1
ATOM 691 N N . LEU A 1 87 ? 17.048 0.986 -7.856 1.00 78.19 87 LEU A N 1
ATOM 692 C CA . LEU A 1 87 ? 16.009 1.217 -6.851 1.00 78.19 87 LEU A CA 1
ATOM 693 C C . LEU A 1 87 ? 16.562 0.989 -5.431 1.00 78.19 87 LEU A C 1
ATOM 695 O O . LEU A 1 87 ? 16.361 -0.072 -4.824 1.00 78.19 87 LEU A O 1
ATOM 699 N N . ASN A 1 88 ? 17.223 2.005 -4.878 1.00 80.56 88 ASN A N 1
ATOM 700 C CA . ASN A 1 88 ? 17.730 2.022 -3.510 1.00 80.56 88 ASN A CA 1
ATOM 701 C C . ASN A 1 88 ? 16.656 2.522 -2.529 1.00 80.56 88 ASN A C 1
ATOM 703 O O . ASN A 1 88 ? 16.764 3.591 -1.932 1.00 80.56 88 ASN A O 1
ATOM 707 N N . ARG A 1 89 ? 15.561 1.762 -2.422 1.00 81.56 89 ARG A N 1
ATOM 708 C CA . ARG A 1 89 ? 14.489 1.991 -1.443 1.00 81.56 89 ARG A CA 1
ATOM 709 C C . ARG A 1 89 ? 14.415 0.831 -0.447 1.00 81.56 89 ARG A C 1
ATOM 711 O O . ARG A 1 89 ? 14.655 -0.314 -0.868 1.00 81.56 89 ARG A O 1
ATOM 718 N N . PRO A 1 90 ? 14.080 1.108 0.832 1.00 89.00 90 PRO A N 1
ATOM 719 C CA . PRO A 1 90 ? 13.797 0.056 1.800 1.00 89.00 90 PRO A CA 1
ATOM 720 C C . PRO A 1 90 ? 12.625 -0.801 1.299 1.00 89.00 90 PRO A C 1
ATOM 722 O O . PRO A 1 90 ? 11.780 -0.291 0.556 1.00 89.00 90 PRO A O 1
ATOM 725 N N . PRO A 1 91 ? 12.551 -2.088 1.677 1.00 94.62 91 PRO A N 1
ATOM 726 C CA . PRO A 1 91 ? 11.381 -2.896 1.371 1.00 94.62 91 PRO A CA 1
ATOM 727 C C . PRO A 1 91 ? 10.115 -2.266 1.965 1.00 94.62 91 PRO A C 1
ATOM 729 O O . PRO A 1 91 ? 10.163 -1.569 2.984 1.00 94.62 91 PRO A O 1
ATOM 732 N N . THR A 1 92 ? 8.983 -2.487 1.310 1.00 95.38 92 THR A N 1
ATOM 733 C CA . THR A 1 92 ? 7.723 -1.810 1.614 1.00 95.38 92 THR A CA 1
ATOM 734 C C . THR A 1 92 ? 6.746 -2.795 2.235 1.00 95.38 92 THR A C 1
ATOM 736 O O . THR A 1 92 ? 6.472 -3.838 1.653 1.00 95.38 92 THR A O 1
ATOM 739 N N . ILE A 1 93 ? 6.189 -2.457 3.393 1.00 96.88 93 ILE A N 1
ATOM 740 C CA . ILE A 1 93 ? 5.027 -3.149 3.958 1.00 96.88 93 ILE A CA 1
ATOM 741 C C . ILE A 1 93 ? 3.796 -2.324 3.611 1.00 96.88 93 ILE A C 1
ATOM 743 O O . ILE A 1 93 ? 3.801 -1.110 3.809 1.00 96.88 93 ILE A O 1
ATOM 747 N N . VAL A 1 94 ? 2.741 -2.960 3.112 1.00 97.00 94 VAL A N 1
ATOM 748 C CA . VAL A 1 94 ? 1.490 -2.273 2.784 1.00 97.00 94 VAL A CA 1
ATOM 749 C C . VAL A 1 94 ? 0.325 -2.990 3.436 1.00 97.00 94 VAL A C 1
ATOM 751 O O . VAL A 1 94 ? 0.095 -4.169 3.180 1.00 97.00 94 VAL A O 1
ATOM 754 N N . PHE A 1 95 ? -0.405 -2.269 4.275 1.00 96.75 95 PHE A N 1
ATOM 755 C CA . PHE A 1 95 ? -1.643 -2.744 4.875 1.00 96.75 95 PHE A CA 1
ATOM 756 C C . PHE A 1 95 ? -2.800 -2.485 3.910 1.00 96.75 95 PHE A C 1
ATOM 758 O O . PHE A 1 95 ? -3.143 -1.333 3.672 1.00 96.75 95 PHE A O 1
ATOM 765 N N . LEU A 1 96 ? -3.367 -3.543 3.335 1.00 96.88 96 LEU A N 1
ATOM 766 C CA . LEU A 1 96 ? -4.367 -3.498 2.267 1.00 96.88 96 LEU A CA 1
ATOM 767 C C . LEU A 1 96 ? -5.671 -4.152 2.713 1.00 96.88 96 LEU A C 1
ATOM 769 O O . LEU A 1 96 ? -5.653 -5.163 3.410 1.00 96.88 96 LEU A O 1
ATOM 773 N N . ARG A 1 97 ? -6.812 -3.642 2.245 1.00 95.50 97 ARG A N 1
ATOM 774 C CA . ARG A 1 97 ? -8.089 -4.364 2.366 1.00 95.50 97 ARG A CA 1
ATOM 775 C C . ARG A 1 97 ? -8.137 -5.503 1.341 1.00 95.50 97 ARG A C 1
ATOM 777 O O . ARG A 1 97 ? -7.455 -5.451 0.319 1.00 95.50 97 ARG A O 1
ATOM 784 N N . ALA A 1 98 ? -8.986 -6.509 1.560 1.00 96.00 98 ALA A N 1
ATOM 785 C CA . ALA A 1 98 ? -9.106 -7.662 0.655 1.00 96.00 98 ALA A CA 1
ATOM 786 C C . ALA A 1 98 ? -9.344 -7.263 -0.816 1.00 96.00 98 ALA A C 1
ATOM 788 O O . ALA A 1 98 ? -8.725 -7.823 -1.722 1.00 96.00 98 ALA A O 1
ATOM 789 N N . CYS A 1 99 ? -10.177 -6.246 -1.050 1.00 95.50 99 CYS A N 1
ATOM 790 C CA . CYS A 1 99 ? -10.454 -5.739 -2.391 1.00 95.50 99 CYS A CA 1
ATOM 791 C C . CYS A 1 99 ? -9.244 -5.046 -3.038 1.00 95.50 99 CYS A C 1
ATOM 793 O O . CYS A 1 99 ? -9.085 -5.117 -4.254 1.00 95.50 99 CYS A O 1
ATOM 795 N N . ASP A 1 100 ? -8.368 -4.418 -2.246 1.00 96.00 100 ASP A N 1
ATOM 796 C CA . ASP A 1 100 ? -7.129 -3.821 -2.753 1.00 96.00 100 ASP A CA 1
ATOM 797 C C . ASP A 1 100 ? -6.105 -4.896 -3.138 1.00 96.00 100 ASP A C 1
ATOM 799 O O . ASP A 1 100 ? -5.389 -4.731 -4.123 1.00 96.00 100 ASP A O 1
ATOM 803 N N . ILE A 1 101 ? -6.065 -6.020 -2.412 1.00 96.62 101 ILE A N 1
ATOM 804 C CA . ILE A 1 101 ? -5.218 -7.171 -2.767 1.00 96.62 101 ILE A CA 1
ATOM 805 C C . ILE A 1 101 ? -5.659 -7.761 -4.114 1.00 96.62 101 ILE A C 1
ATOM 807 O O . ILE A 1 101 ? -4.824 -7.996 -4.983 1.00 96.62 101 ILE A O 1
ATOM 811 N N . HIS A 1 102 ? -6.969 -7.906 -4.339 1.00 96.88 102 HIS A N 1
ATOM 812 C CA . HIS A 1 102 ? -7.500 -8.325 -5.643 1.00 96.88 102 HIS A CA 1
ATOM 813 C C . HIS A 1 102 ? -7.142 -7.331 -6.752 1.00 96.88 102 HIS A C 1
ATOM 815 O O . HIS A 1 102 ? -6.753 -7.732 -7.847 1.00 96.88 102 HIS A O 1
ATOM 821 N N . ALA A 1 103 ? -7.229 -6.027 -6.474 1.00 95.69 103 ALA A N 1
ATOM 822 C CA . ALA A 1 103 ? -6.815 -5.006 -7.430 1.00 95.69 103 ALA A CA 1
ATOM 823 C C . ALA A 1 103 ? -5.314 -5.098 -7.760 1.00 95.69 103 ALA A C 1
ATOM 825 O O . ALA A 1 103 ? -4.929 -4.872 -8.907 1.00 95.69 103 ALA A O 1
ATOM 826 N N . LEU A 1 104 ? -4.470 -5.464 -6.789 1.00 95.88 104 LEU A N 1
ATOM 827 C CA . LEU A 1 104 ? -3.045 -5.694 -7.018 1.00 95.88 104 LEU A CA 1
ATOM 828 C C . LEU A 1 104 ? -2.796 -6.915 -7.911 1.00 95.88 104 LEU A C 1
ATOM 830 O O . LEU A 1 104 ? -1.947 -6.829 -8.789 1.00 95.88 104 LEU A O 1
ATOM 834 N N . ALA A 1 105 ? -3.564 -7.998 -7.763 1.00 95.06 105 ALA A N 1
ATOM 835 C CA . ALA A 1 105 ? -3.471 -9.159 -8.652 1.00 95.06 105 ALA A CA 1
ATOM 836 C C . ALA A 1 105 ? -3.808 -8.800 -10.112 1.00 95.06 105 ALA A C 1
ATOM 838 O O . ALA A 1 105 ? -3.145 -9.258 -11.039 1.00 95.06 105 ALA A O 1
ATOM 839 N N . VAL A 1 106 ? -4.784 -7.909 -10.330 1.00 94.94 106 VAL A N 1
ATOM 840 C CA . VAL A 1 106 ? -5.084 -7.384 -11.675 1.00 94.94 106 VAL A CA 1
ATOM 841 C C . VAL A 1 106 ? -3.898 -6.591 -12.237 1.00 94.94 106 VAL A C 1
ATOM 843 O O . VAL A 1 106 ? -3.574 -6.727 -13.416 1.00 94.94 106 VAL A O 1
ATOM 846 N N . LEU A 1 107 ? -3.226 -5.784 -11.409 1.00 95.31 107 LEU A N 1
ATOM 847 C CA . LEU A 1 107 ? -2.009 -5.075 -11.819 1.00 95.31 107 LEU A CA 1
ATOM 848 C C . LEU A 1 107 ? -0.865 -6.054 -12.118 1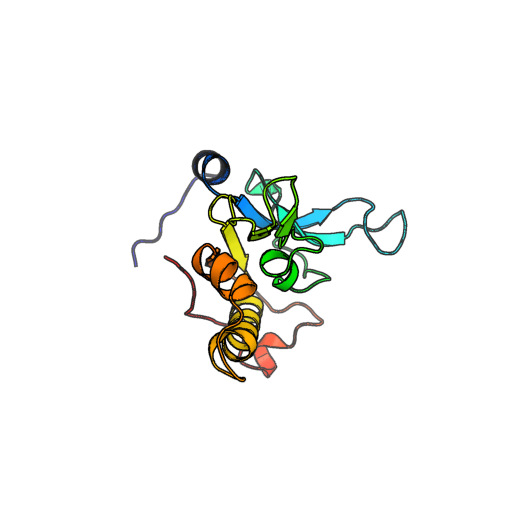.00 95.31 107 LEU A C 1
ATOM 850 O O . LEU A 1 107 ? -0.197 -5.897 -13.136 1.00 95.31 107 LEU A O 1
ATOM 854 N N . ASP A 1 108 ? -0.670 -7.077 -11.286 1.00 95.44 108 ASP A N 1
ATOM 855 C CA . ASP A 1 108 ? 0.333 -8.123 -11.504 1.00 95.44 108 ASP A CA 1
ATOM 856 C C . ASP A 1 108 ? 0.100 -8.814 -12.859 1.00 95.44 108 ASP A C 1
ATOM 858 O O . ASP A 1 108 ? 1.017 -8.868 -13.679 1.00 95.44 108 ASP A O 1
ATOM 862 N N . ALA A 1 109 ? -1.141 -9.196 -13.171 1.00 95.25 109 ALA A N 1
ATOM 863 C CA . ALA A 1 109 ? -1.485 -9.773 -14.467 1.00 95.25 109 ALA A CA 1
ATOM 864 C C . ALA A 1 109 ? -1.169 -8.818 -15.634 1.00 95.25 109 ALA A C 1
ATOM 866 O O . ALA A 1 109 ? -0.612 -9.230 -16.649 1.00 95.25 109 ALA A O 1
ATOM 867 N N . MET A 1 110 ? -1.493 -7.526 -15.512 1.00 93.62 110 MET A N 1
ATOM 868 C CA . MET A 1 110 ? -1.243 -6.554 -16.587 1.00 93.62 110 MET A CA 1
ATOM 869 C C . MET A 1 110 ? 0.240 -6.243 -16.816 1.00 93.62 110 MET A C 1
ATOM 871 O O . MET A 1 110 ? 0.627 -6.038 -17.962 1.00 93.62 110 MET A O 1
ATOM 875 N N . PHE A 1 111 ? 1.043 -6.151 -15.754 1.00 94.81 111 PHE A N 1
ATOM 876 C CA . PHE A 1 111 ? 2.422 -5.650 -15.831 1.00 94.81 111 PHE A CA 1
ATOM 877 C C . PHE A 1 111 ? 3.492 -6.745 -15.763 1.00 94.81 111 PHE A C 1
ATOM 879 O O . PHE A 1 111 ? 4.654 -6.461 -16.055 1.00 94.81 111 PHE A O 1
ATOM 886 N N . LEU A 1 112 ? 3.143 -7.967 -15.354 1.00 95.69 112 LEU A N 1
ATOM 887 C CA . LEU A 1 112 ? 4.093 -9.078 -15.222 1.00 95.69 112 LEU A CA 1
ATOM 888 C C . LEU A 1 112 ? 3.773 -10.254 -16.147 1.00 95.69 112 LEU A C 1
ATOM 890 O O . LEU A 1 112 ? 4.696 -10.921 -16.602 1.00 95.69 112 LEU A O 1
ATOM 894 N N . GLU A 1 113 ? 2.498 -10.521 -16.423 1.00 93.75 113 GLU A N 1
ATOM 895 C CA . GLU A 1 113 ? 2.088 -11.732 -17.151 1.00 93.75 113 GLU A CA 1
ATOM 896 C C . GLU A 1 113 ? 1.689 -11.437 -18.598 1.00 93.75 113 GLU A C 1
ATOM 898 O O . GLU A 1 113 ? 2.047 -12.176 -19.516 1.00 93.75 113 GLU A O 1
ATOM 903 N N . HIS A 1 114 ? 0.950 -10.349 -18.812 1.00 87.44 114 HIS A N 1
ATOM 904 C CA . HIS A 1 114 ? 0.450 -9.951 -20.121 1.00 87.44 114 HIS A CA 1
ATOM 905 C C . HIS A 1 114 ? 1.380 -8.939 -20.812 1.00 87.44 114 HIS A C 1
ATOM 907 O O . HIS A 1 114 ? 2.037 -8.125 -20.172 1.00 87.44 114 HIS A O 1
ATOM 913 N N . GLY A 1 115 ? 1.402 -8.957 -22.149 1.00 78.81 115 GLY A N 1
ATOM 914 C CA . GLY A 1 115 ? 2.195 -8.035 -22.974 1.00 78.81 115 GLY A CA 1
ATOM 915 C C . GLY A 1 115 ? 3.429 -8.681 -23.610 1.00 78.81 115 GLY A C 1
ATOM 916 O O . GLY A 1 115 ? 3.536 -9.900 -23.706 1.00 78.81 115 GLY A O 1
ATOM 917 N N . SER A 1 116 ? 4.357 -7.854 -24.098 1.00 83.44 116 SER A N 1
ATOM 918 C CA . SER A 1 116 ? 5.601 -8.296 -24.755 1.00 83.44 116 SER A CA 1
ATOM 919 C C . SER A 1 116 ? 6.729 -8.670 -23.778 1.00 83.44 116 SER A C 1
ATOM 921 O O . SER A 1 116 ? 7.823 -9.017 -24.217 1.00 83.44 116 SER A O 1
ATOM 923 N N . GLY A 1 117 ? 6.482 -8.580 -22.470 1.00 88.44 117 GLY A N 1
ATOM 924 C CA . GLY A 1 117 ? 7.423 -8.891 -21.395 1.00 88.44 117 GLY A CA 1
ATOM 925 C C . GLY A 1 117 ? 7.028 -8.210 -20.080 1.00 88.44 117 GLY A C 1
ATOM 926 O O . GLY A 1 117 ? 6.136 -7.366 -20.065 1.00 88.44 117 GLY A O 1
ATOM 927 N N . GLU A 1 118 ? 7.709 -8.567 -18.988 1.00 94.50 118 GLU A N 1
ATOM 928 C CA . GLU A 1 118 ? 7.515 -7.941 -17.673 1.00 94.50 118 GLU A CA 1
ATOM 929 C C . GLU A 1 118 ? 7.955 -6.466 -17.682 1.00 94.50 118 GLU A C 1
ATOM 931 O O . GLU A 1 118 ? 9.050 -6.146 -18.154 1.00 94.50 118 GLU A O 1
ATOM 936 N N . ASP A 1 119 ? 7.171 -5.575 -17.068 1.00 93.12 119 ASP A N 1
ATOM 937 C CA . ASP A 1 119 ? 7.615 -4.211 -16.772 1.00 93.12 119 ASP A CA 1
ATOM 938 C C . ASP A 1 119 ? 8.692 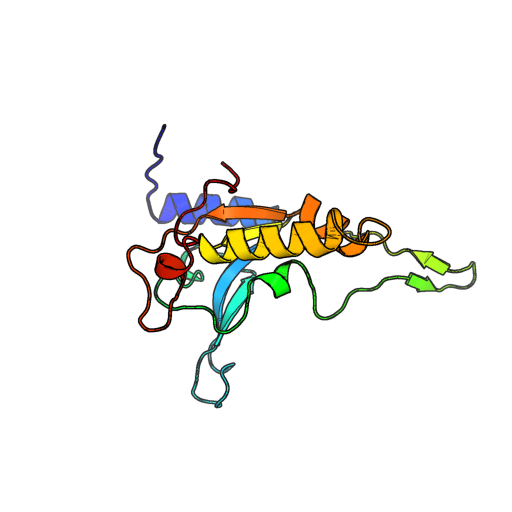-4.248 -15.666 1.00 93.12 119 ASP A C 1
ATOM 940 O O . ASP A 1 119 ? 8.404 -4.617 -14.514 1.00 93.12 119 ASP A O 1
ATOM 944 N N . PRO A 1 120 ? 9.949 -3.862 -15.966 1.00 90.44 120 PRO A N 1
ATOM 945 C CA . PRO A 1 120 ? 11.046 -4.002 -15.017 1.00 90.44 120 PRO A CA 1
ATOM 946 C C . PRO A 1 120 ? 10.887 -3.083 -13.798 1.00 90.44 120 PRO A C 1
ATOM 948 O O . PRO A 1 120 ? 11.313 -3.450 -12.699 1.00 90.44 120 PRO A O 1
ATOM 951 N N . TYR A 1 121 ? 10.257 -1.915 -13.938 1.00 90.56 121 TYR A N 1
ATOM 952 C CA . TYR A 1 121 ? 10.087 -0.950 -12.849 1.00 90.56 121 TYR A CA 1
ATOM 953 C C . TYR A 1 121 ? 8.992 -1.394 -11.883 1.00 90.56 121 TYR A C 1
ATOM 955 O O . TYR A 1 121 ? 9.192 -1.381 -10.661 1.00 90.56 121 TYR A O 1
ATOM 963 N N . TYR A 1 122 ? 7.860 -1.851 -12.420 1.00 93.75 122 TYR A N 1
ATOM 964 C CA . TYR A 1 122 ? 6.793 -2.458 -11.636 1.00 93.75 122 TYR A CA 1
ATOM 965 C C . TYR A 1 122 ? 7.308 -3.686 -10.887 1.00 93.75 122 TYR A C 1
ATOM 967 O O . TYR A 1 122 ? 7.216 -3.736 -9.656 1.00 93.75 122 TYR A O 1
ATOM 975 N N . ARG A 1 123 ? 7.956 -4.623 -11.593 1.00 93.75 123 ARG A N 1
ATOM 976 C CA . ARG A 1 123 ? 8.502 -5.850 -11.000 1.00 93.75 123 ARG A CA 1
ATOM 977 C C . ARG A 1 123 ? 9.462 -5.560 -9.851 1.00 93.75 123 ARG A C 1
ATOM 979 O O . ARG A 1 123 ? 9.366 -6.189 -8.797 1.00 93.75 123 ARG A O 1
ATOM 986 N N . ARG A 1 124 ? 10.378 -4.598 -10.013 1.00 92.00 124 ARG A N 1
ATOM 987 C CA . ARG A 1 124 ? 11.361 -4.231 -8.974 1.00 92.00 124 ARG A CA 1
ATOM 988 C C . ARG A 1 124 ? 10.698 -3.724 -7.695 1.00 92.00 124 ARG A C 1
ATOM 990 O O . ARG A 1 124 ? 11.127 -4.114 -6.609 1.00 92.00 124 ARG A O 1
ATOM 997 N N . ARG A 1 125 ? 9.658 -2.892 -7.804 1.00 93.06 125 ARG A N 1
ATOM 998 C CA . ARG A 1 125 ? 8.896 -2.398 -6.643 1.00 93.06 125 ARG A CA 1
ATOM 999 C C . ARG A 1 125 ? 8.032 -3.495 -6.034 1.00 93.06 125 ARG A C 1
ATOM 1001 O O . ARG A 1 125 ? 8.099 -3.721 -4.828 1.00 93.06 125 ARG A O 1
ATOM 1008 N N . ARG A 1 126 ? 7.297 -4.229 -6.870 1.00 94.44 126 ARG A N 1
ATOM 1009 C CA . ARG A 1 126 ? 6.395 -5.307 -6.457 1.00 94.44 126 ARG A CA 1
ATOM 1010 C C . ARG A 1 126 ? 7.120 -6.428 -5.708 1.00 94.44 126 ARG A C 1
ATOM 1012 O O . ARG A 1 126 ? 6.610 -6.892 -4.694 1.00 94.44 126 ARG A O 1
ATOM 1019 N N . ARG A 1 127 ? 8.337 -6.805 -6.131 1.00 93.94 127 ARG A N 1
ATOM 1020 C CA . ARG A 1 127 ? 9.186 -7.801 -5.437 1.00 93.94 127 ARG A CA 1
ATOM 1021 C C . ARG A 1 127 ? 9.657 -7.364 -4.048 1.00 93.94 127 ARG A C 1
ATOM 1023 O O . ARG A 1 127 ? 10.017 -8.216 -3.244 1.00 93.94 127 ARG A O 1
ATOM 1030 N N . LYS A 1 128 ? 9.699 -6.058 -3.776 1.00 94.06 128 LYS A N 1
ATOM 1031 C CA . LYS A 1 128 ? 10.055 -5.495 -2.464 1.00 94.06 128 LYS A CA 1
ATOM 1032 C C . LYS A 1 128 ? 8.826 -5.187 -1.601 1.00 94.06 128 LYS A C 1
ATOM 1034 O O . LYS A 1 128 ? 8.999 -4.666 -0.502 1.00 94.06 128 LYS A O 1
ATOM 1039 N N . MET A 1 129 ? 7.620 -5.461 -2.098 1.00 95.06 129 MET A N 1
ATOM 1040 C CA . MET A 1 129 ? 6.357 -5.151 -1.438 1.00 95.06 129 MET A CA 1
ATOM 1041 C C . MET A 1 129 ? 5.798 -6.387 -0.729 1.00 95.06 129 MET A C 1
ATOM 1043 O O . MET A 1 129 ? 5.544 -7.414 -1.357 1.00 95.06 129 MET A O 1
ATOM 1047 N N . THR A 1 130 ? 5.543 -6.244 0.565 1.00 96.12 130 THR A N 1
ATOM 1048 C CA . THR A 1 130 ? 4.899 -7.237 1.426 1.00 96.12 130 THR A CA 1
ATOM 1049 C C . THR A 1 130 ? 3.506 -6.733 1.792 1.00 96.12 130 THR A C 1
ATOM 1051 O O . THR A 1 130 ? 3.370 -5.633 2.330 1.00 96.12 130 THR A O 1
ATOM 1054 N N . CYS A 1 131 ? 2.468 -7.516 1.501 1.00 96.38 131 CYS A N 1
ATOM 1055 C CA . CYS A 1 131 ? 1.075 -7.115 1.722 1.00 96.38 131 CYS A CA 1
ATOM 1056 C C . CYS A 1 131 ? 0.542 -7.724 3.021 1.00 96.38 131 CYS A C 1
ATOM 1058 O O . CYS A 1 131 ? 0.626 -8.934 3.199 1.00 96.38 131 CYS A O 1
ATOM 1060 N N . PHE A 1 132 ? -0.038 -6.906 3.895 1.00 95.88 132 PHE A N 1
ATOM 1061 C CA . PHE A 1 132 ? -0.733 -7.342 5.106 1.00 95.88 132 PHE A CA 1
ATOM 1062 C C . PHE A 1 132 ? -2.222 -7.055 4.961 1.00 95.88 132 PHE A C 1
ATOM 1064 O O . PHE A 1 132 ? -2.603 -5.942 4.598 1.00 95.88 132 PHE A O 1
ATOM 1071 N N . LEU A 1 133 ? -3.066 -8.042 5.254 1.00 95.31 133 LEU A N 1
ATOM 1072 C CA . LEU A 1 133 ? -4.511 -7.874 5.172 1.00 95.31 133 LEU A CA 1
ATOM 1073 C C . LEU A 1 133 ? -5.040 -7.058 6.363 1.00 95.31 133 LEU A C 1
ATOM 1075 O O . LEU A 1 133 ? -4.849 -7.422 7.522 1.00 95.31 133 LEU A O 1
ATOM 1079 N N . MET A 1 134 ? -5.753 -5.976 6.060 1.00 93.94 134 MET A N 1
ATOM 1080 C CA . MET A 1 134 ? -6.667 -5.286 6.964 1.00 93.94 134 MET A CA 1
ATOM 1081 C C . MET A 1 134 ? -8.089 -5.775 6.702 1.00 93.94 134 MET A C 1
ATOM 1083 O O . MET A 1 134 ? -8.654 -5.549 5.627 1.00 93.94 134 MET A O 1
ATOM 1087 N N . GLU A 1 135 ? -8.687 -6.420 7.696 1.00 90.50 135 GLU A N 1
ATOM 1088 C CA . GLU A 1 135 ? -10.067 -6.879 7.596 1.00 90.50 135 GLU A CA 1
ATOM 1089 C C . GLU A 1 135 ? -11.057 -5.707 7.655 1.00 90.50 135 GLU A C 1
ATOM 1091 O O . GLU A 1 135 ? -10.856 -4.717 8.361 1.00 90.50 135 GLU A O 1
ATOM 1096 N N . CYS A 1 136 ? -12.148 -5.833 6.901 1.00 90.38 136 CYS A N 1
ATOM 1097 C CA . CYS A 1 136 ? -13.318 -4.970 7.026 1.00 90.38 136 CYS A CA 1
ATOM 1098 C C . CYS A 1 136 ? -14.387 -5.772 7.769 1.00 90.38 136 CYS A C 1
ATOM 1100 O O . CYS A 1 136 ? -14.762 -6.844 7.295 1.00 90.38 136 CYS A O 1
ATOM 1102 N N . SER A 1 137 ? -14.875 -5.271 8.905 1.00 88.62 137 SER A N 1
ATOM 1103 C CA . SER A 1 137 ? -15.984 -5.909 9.632 1.00 88.62 137 SER A CA 1
ATOM 1104 C C . SER A 1 137 ? -17.264 -5.930 8.799 1.00 88.62 137 SER A C 1
ATOM 1106 O O . SER A 1 137 ? -18.011 -6.904 8.818 1.00 88.62 137 SER A O 1
ATOM 1108 N N . GLU A 1 138 ? -17.483 -4.860 8.041 1.00 89.81 138 GLU A N 1
ATOM 1109 C CA . GLU A 1 138 ? -18.608 -4.669 7.137 1.00 89.81 138 GLU A CA 1
ATOM 1110 C C . GLU A 1 138 ? -18.168 -3.866 5.907 1.00 89.81 138 GLU A C 1
ATOM 1112 O O . GLU A 1 138 ? -17.116 -3.216 5.902 1.00 89.81 138 GLU A O 1
ATOM 1117 N N . ALA A 1 139 ? -18.952 -3.957 4.835 1.00 89.75 139 ALA A N 1
ATOM 1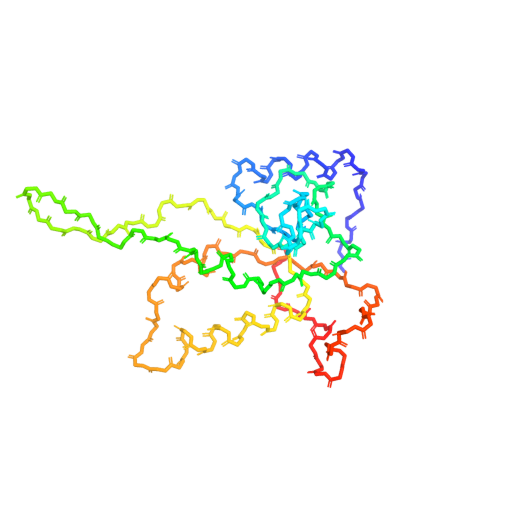118 C CA . ALA A 1 139 ? -18.758 -3.117 3.663 1.00 89.75 139 ALA A CA 1
ATOM 1119 C C . ALA A 1 139 ? -19.251 -1.695 3.965 1.00 89.75 139 ALA A C 1
ATOM 1121 O O . ALA A 1 139 ? -20.277 -1.526 4.616 1.00 89.75 139 ALA A O 1
ATOM 1122 N N . PHE A 1 140 ? -18.547 -0.680 3.461 1.00 90.31 140 PHE A N 1
ATOM 1123 C CA . PHE A 1 140 ? -19.059 0.691 3.483 1.00 90.31 140 PHE A CA 1
ATOM 1124 C C . PHE A 1 140 ? -20.221 0.857 2.496 1.00 90.31 140 PHE A C 1
ATOM 1126 O O . PHE A 1 140 ? -20.317 0.093 1.534 1.00 90.31 140 PHE A O 1
ATOM 1133 N N . ASP A 1 141 ? -21.019 1.912 2.669 1.00 89.31 141 ASP A N 1
ATOM 1134 C CA . ASP A 1 141 ? -22.219 2.205 1.864 1.00 89.31 141 ASP A CA 1
ATOM 1135 C C . ASP A 1 141 ? -21.989 2.152 0.341 1.00 89.31 141 ASP A C 1
ATOM 1137 O O . ASP A 1 141 ? -22.860 1.744 -0.421 1.00 89.31 141 ASP A O 1
ATOM 1141 N N . GLU A 1 142 ? -20.793 2.529 -0.116 1.00 88.94 142 GLU A N 1
ATOM 1142 C CA . GLU A 1 142 ? -20.423 2.610 -1.536 1.00 88.94 142 GLU A CA 1
ATOM 1143 C C . GLU A 1 142 ? -19.477 1.482 -1.993 1.00 88.94 142 GLU A C 1
ATOM 1145 O O . GLU A 1 142 ? -18.799 1.597 -3.021 1.00 88.94 142 GLU A O 1
ATOM 1150 N N . CYS A 1 143 ? -19.322 0.421 -1.201 1.00 92.25 143 CYS A N 1
ATOM 1151 C CA . CYS A 1 143 ? -18.443 -0.694 -1.541 1.00 92.25 143 CYS A CA 1
ATOM 1152 C C . CYS A 1 143 ? -19.169 -1.762 -2.364 1.00 92.25 143 CYS A C 1
ATOM 1154 O O . CYS A 1 143 ? -20.229 -2.249 -1.992 1.00 92.25 143 CYS A O 1
ATOM 1156 N N . PHE A 1 144 ? -18.513 -2.230 -3.428 1.00 94.00 144 PHE A N 1
ATOM 1157 C CA . PHE A 1 144 ? -18.999 -3.332 -4.269 1.00 94.00 144 PHE A CA 1
ATOM 1158 C C . PHE A 1 144 ? -18.234 -4.645 -4.049 1.00 94.00 144 PHE A C 1
ATOM 1160 O O . PHE A 1 144 ? -18.432 -5.604 -4.786 1.00 94.00 144 PHE A O 1
ATOM 1167 N N . CYS A 1 145 ? -17.350 -4.716 -3.047 1.00 94.56 145 CYS A N 1
ATOM 1168 C CA . CYS A 1 145 ? -16.457 -5.862 -2.853 1.00 94.56 145 CYS A CA 1
ATOM 1169 C C . CYS A 1 145 ? -17.206 -7.185 -2.640 1.00 94.56 145 CYS A C 1
ATOM 1171 O O . CYS A 1 145 ? -16.762 -8.210 -3.140 1.00 94.56 145 CYS A O 1
ATOM 1173 N N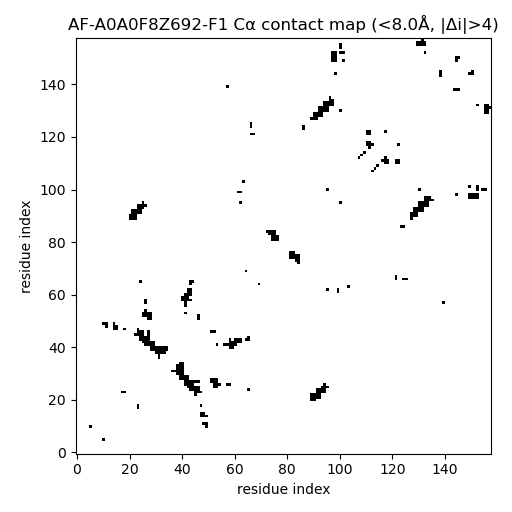 . VAL A 1 146 ? -18.355 -7.173 -1.956 1.00 93.94 146 VAL A N 1
ATOM 1174 C CA . VAL A 1 146 ? -19.173 -8.381 -1.750 1.00 93.94 146 VAL A CA 1
ATOM 1175 C C . VAL A 1 146 ? -19.808 -8.836 -3.064 1.00 93.94 146 VAL A C 1
ATOM 1177 O O . VAL A 1 146 ? -19.658 -9.993 -3.443 1.00 93.94 146 VAL A O 1
ATOM 1180 N N . SER A 1 147 ? -20.454 -7.925 -3.798 1.00 95.12 147 SER A N 1
ATOM 1181 C CA . SER A 1 147 ? -21.093 -8.231 -5.087 1.00 95.12 147 SER A CA 1
ATOM 1182 C C . SER A 1 147 ? -20.094 -8.682 -6.156 1.00 95.12 147 SER A C 1
ATOM 1184 O O . SER A 1 147 ? -20.447 -9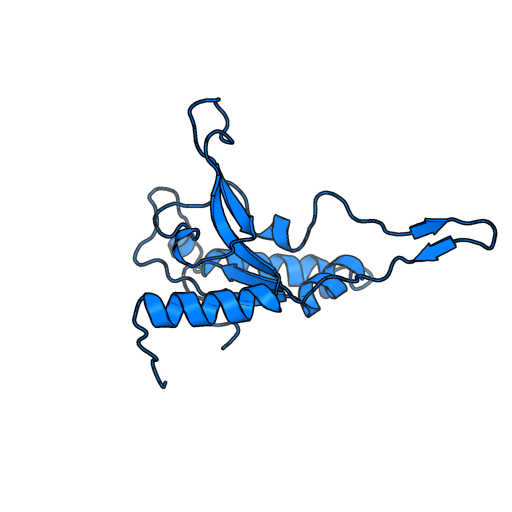.464 -7.032 1.00 95.12 147 SER A O 1
ATOM 1186 N N . MET A 1 148 ? -18.849 -8.203 -6.073 1.00 95.19 148 MET A N 1
ATOM 1187 C CA . MET A 1 148 ? -17.752 -8.572 -6.973 1.00 95.19 148 MET A CA 1
ATOM 1188 C C . MET A 1 148 ? -16.942 -9.783 -6.477 1.00 95.19 148 MET A C 1
ATOM 1190 O O . MET A 1 148 ? -15.998 -10.186 -7.148 1.00 95.19 148 MET A O 1
ATOM 1194 N N . GLY A 1 149 ? -17.263 -10.348 -5.306 1.00 95.19 149 GLY A N 1
ATOM 1195 C CA . GLY A 1 149 ? -16.550 -11.496 -4.732 1.00 95.19 149 GLY A CA 1
ATOM 1196 C C . GLY A 1 149 ? -15.113 -11.212 -4.268 1.00 95.19 149 GLY A C 1
ATOM 1197 O O . GLY A 1 149 ? -14.335 -12.144 -4.114 1.00 95.19 149 GLY A O 1
ATOM 1198 N N . THR A 1 150 ? -14.746 -9.948 -4.035 1.00 95.88 150 THR A N 1
ATOM 1199 C CA . THR A 1 150 ? -13.389 -9.498 -3.650 1.00 95.88 150 THR A CA 1
ATOM 1200 C C . THR A 1 150 ? -13.287 -9.052 -2.186 1.00 95.88 150 THR A C 1
ATOM 1202 O O . THR A 1 150 ? -12.339 -8.379 -1.779 1.00 95.88 150 THR A O 1
ATOM 1205 N N . ASN A 1 151 ? -14.279 -9.389 -1.361 1.00 94.69 151 ASN A N 1
ATOM 1206 C CA . ASN A 1 151 ? -14.343 -9.026 0.059 1.00 94.69 151 ASN A CA 1
ATOM 1207 C C . ASN A 1 151 ? -13.532 -9.949 0.990 1.00 94.69 151 ASN A C 1
ATOM 1209 O O . ASN A 1 151 ? -13.503 -9.719 2.196 1.00 94.69 151 ASN A O 1
ATOM 1213 N N . ARG A 1 152 ? -12.887 -10.987 0.454 1.00 94.81 152 ARG A N 1
ATOM 1214 C CA . ARG A 1 152 ? -11.983 -11.908 1.162 1.00 94.81 152 ARG A CA 1
ATOM 1215 C C . ARG A 1 152 ? -10.748 -12.107 0.307 1.00 94.81 152 ARG A C 1
ATOM 1217 O O . ARG A 1 152 ? -10.877 -12.016 -0.901 1.00 94.81 152 ARG A O 1
ATOM 1224 N N . SER A 1 153 ? -9.591 -12.362 0.903 1.00 94.44 153 SER A N 1
ATOM 1225 C CA . SER A 1 153 ? -8.361 -12.689 0.177 1.00 94.44 153 SER A CA 1
ATOM 1226 C C . SER A 1 153 ? -7.504 -13.614 1.028 1.00 94.44 153 SER A C 1
ATOM 1228 O O . SER A 1 153 ? -7.504 -13.459 2.246 1.00 94.44 153 SER A O 1
ATOM 1230 N N . GLU A 1 154 ? -6.784 -14.534 0.391 1.00 92.62 154 GLU A N 1
ATOM 1231 C CA . GLU A 1 154 ? -5.744 -15.369 1.012 1.00 92.62 154 GLU A CA 1
ATOM 1232 C C . GLU A 1 154 ? -4.331 -14.960 0.542 1.00 92.62 154 GLU A C 1
ATOM 1234 O O . GLU A 1 154 ? -3.334 -15.412 1.098 1.00 92.62 154 GLU A O 1
ATOM 1239 N N . ASP A 1 155 ? -4.237 -14.030 -0.418 1.00 90.12 155 ASP A N 1
ATOM 1240 C CA . ASP A 1 155 ? -2.991 -13.588 -1.060 1.00 90.12 155 ASP A CA 1
ATOM 1241 C C . ASP A 1 155 ? -2.299 -12.459 -0.277 1.00 90.12 155 ASP A C 1
ATOM 1243 O O . ASP A 1 155 ? -1.962 -11.393 -0.803 1.00 90.12 155 ASP A O 1
ATOM 1247 N N . TYR A 1 156 ? -2.100 -12.676 1.022 1.00 88.56 156 TYR A N 1
ATOM 1248 C CA . TYR A 1 156 ? -1.359 -11.774 1.903 1.00 88.56 156 TYR A CA 1
ATOM 1249 C C . TYR A 1 156 ? -0.193 -12.497 2.579 1.00 88.56 156 TYR A C 1
ATOM 1251 O O . TYR A 1 156 ? -0.153 -13.718 2.708 1.00 88.56 156 TYR A O 1
ATOM 1259 N N . SER A 1 157 ? 0.806 -11.725 2.990 1.00 84.50 157 SER A N 1
ATOM 1260 C CA . SER A 1 157 ? 1.978 -12.239 3.691 1.00 84.50 157 SER A CA 1
ATOM 1261 C C . SER A 1 157 ? 1.659 -12.489 5.166 1.00 84.50 157 SER A C 1
ATOM 1263 O O . SER A 1 157 ? 0.944 -11.702 5.788 1.00 84.50 157 SER A O 1
ATOM 1265 N N . VAL A 1 158 ? 2.204 -13.582 5.710 1.00 59.66 158 VAL A N 1
ATOM 1266 C CA . VAL A 1 158 ? 2.065 -14.002 7.117 1.00 59.66 158 VAL A CA 1
ATOM 1267 C C . VAL A 1 158 ? 3.340 -13.700 7.891 1.00 59.66 158 VAL A C 1
ATOM 1269 O O . VAL A 1 158 ? 4.431 -13.960 7.334 1.00 59.66 158 VAL A O 1
#

Nearest PDB structures (foldseek):
  6wb2-assembly1_A  TM=2.843E-01  e=2.159E+00  Human immunodeficiency virus 1